Protein AF-A0A7W2YNS4-F1 (afdb_monomer_lite)

Foldseek 3Di:
DPDDPVVVVVVCCVVQPPDDDFDADVVVGHRVVVVVVVCCVVVVVPD

Radius of gyration: 13.03 Å; chains: 1; bounding box: 33×20×27 Å

pLDDT: mean 91.86, std 9.38, range [56.84, 97.56]

Sequence (47 aa):
VGASLEVMDRDTKKMRGDKKFIFSNMKTQQGLAEIIAFIEKEGMLNV

Structure (mmCIF, N/CA/C/O backbone):
data_AF-A0A7W2YNS4-F1
#
_entry.id   AF-A0A7W2YNS4-F1
#
loop_
_atom_site.group_PDB
_atom_site.id
_atom_site.type_symbol
_atom_site.label_atom_id
_atom_site.label_alt_id
_atom_site.label_comp_id
_atom_site.label_asym_id
_atom_site.label_entity_id
_atom_site.label_seq_id
_atom_site.pdbx_PDB_ins_code
_atom_site.Cartn_x
_atom_site.Cartn_y
_atom_site.Cartn_z
_atom_site.occupancy
_atom_site.B_iso_or_equiv
_atom_site.auth_seq_id
_atom_site.auth_comp_id
_atom_site.auth_asym_id
_atom_site.auth_atom_id
_atom_site.pdbx_PDB_model_num
ATOM 1 N N . VAL A 1 1 ? 12.066 8.599 -13.416 1.00 56.84 1 VAL A N 1
ATOM 2 C CA . VAL A 1 1 ? 12.979 7.864 -12.508 1.00 56.84 1 VAL A CA 1
ATOM 3 C C . VAL A 1 1 ? 13.169 6.460 -13.064 1.00 56.84 1 VAL A C 1
ATOM 5 O O . VAL A 1 1 ? 12.179 5.879 -13.480 1.00 56.84 1 VAL A O 1
ATOM 8 N N . GLY A 1 2 ? 14.406 5.965 -13.167 1.00 66.62 2 GLY A N 1
ATOM 9 C CA . GLY A 1 2 ? 14.746 4.672 -13.790 1.00 66.62 2 GLY A CA 1
ATOM 10 C C . GLY A 1 2 ? 15.009 3.551 -12.780 1.00 66.62 2 GLY A C 1
ATOM 11 O O . GLY A 1 2 ? 15.919 2.755 -12.978 1.00 66.62 2 GLY A O 1
ATOM 12 N N . ALA A 1 3 ? 14.290 3.539 -11.656 1.00 77.25 3 ALA A N 1
ATOM 13 C CA . ALA A 1 3 ? 14.464 2.507 -10.638 1.00 77.25 3 ALA A CA 1
ATOM 14 C C . ALA A 1 3 ? 13.859 1.178 -11.119 1.00 77.25 3 ALA A C 1
ATOM 16 O O . ALA A 1 3 ? 12.742 1.161 -11.638 1.00 77.25 3 ALA A O 1
ATOM 17 N N . SER A 1 4 ? 14.588 0.074 -10.940 1.00 89.44 4 SER A N 1
ATOM 18 C CA . SER A 1 4 ? 14.066 -1.266 -11.228 1.00 89.44 4 SER A CA 1
ATOM 19 C C . SER A 1 4 ? 13.087 -1.690 -10.133 1.00 89.44 4 SER A C 1
ATOM 21 O O . SER A 1 4 ? 13.464 -1.823 -8.966 1.00 89.44 4 SER A O 1
ATOM 23 N N . LEU A 1 5 ? 11.832 -1.928 -10.524 1.00 88.88 5 LEU A N 1
ATOM 24 C CA . LEU A 1 5 ? 10.779 -2.410 -9.626 1.00 88.88 5 LEU A CA 1
ATOM 25 C C . LEU A 1 5 ? 11.116 -3.780 -9.024 1.00 88.88 5 LEU A C 1
ATOM 27 O O . LEU A 1 5 ? 10.782 -4.046 -7.875 1.00 88.88 5 LEU A O 1
ATOM 31 N N . GLU A 1 6 ? 11.832 -4.623 -9.765 1.00 91.81 6 GLU A N 1
ATOM 32 C CA . GLU A 1 6 ? 12.241 -5.961 -9.323 1.00 91.81 6 GLU A CA 1
ATOM 33 C C . GLU A 1 6 ? 13.255 -5.888 -8.175 1.00 91.81 6 GLU A C 1
ATOM 35 O O . GLU A 1 6 ? 13.147 -6.617 -7.188 1.00 91.81 6 GLU A O 1
ATOM 40 N N . VAL A 1 7 ? 14.219 -4.963 -8.269 1.00 93.94 7 VAL A N 1
ATOM 41 C CA . VAL A 1 7 ? 15.196 -4.722 -7.197 1.00 93.94 7 VAL A CA 1
ATOM 42 C C . VAL A 1 7 ? 14.489 -4.179 -5.957 1.00 93.94 7 VAL A C 1
ATOM 44 O O . VAL A 1 7 ? 14.733 -4.660 -4.850 1.00 93.94 7 VAL A O 1
ATOM 47 N N . MET A 1 8 ? 13.561 -3.236 -6.143 1.00 93.44 8 MET A N 1
ATOM 48 C CA . MET A 1 8 ? 12.769 -2.679 -5.046 1.00 93.44 8 MET A CA 1
ATOM 49 C C . MET A 1 8 ? 11.907 -3.741 -4.352 1.00 93.44 8 MET A C 1
ATOM 51 O O . MET A 1 8 ? 11.832 -3.738 -3.125 1.00 93.44 8 MET A O 1
ATOM 55 N N . ASP A 1 9 ? 11.280 -4.657 -5.096 1.00 93.88 9 ASP A N 1
ATOM 56 C CA . ASP A 1 9 ? 10.457 -5.738 -4.534 1.00 93.88 9 ASP A CA 1
ATOM 57 C C . ASP A 1 9 ? 11.300 -6.697 -3.687 1.00 93.88 9 ASP A C 1
ATOM 59 O O . ASP A 1 9 ? 10.981 -6.959 -2.523 1.00 93.88 9 ASP A O 1
ATOM 63 N N . ARG A 1 10 ? 12.432 -7.155 -4.235 1.00 94.62 10 ARG A N 1
ATOM 64 C CA . ARG A 1 10 ? 13.369 -8.035 -3.530 1.00 94.62 10 ARG A CA 1
ATOM 65 C C . ARG A 1 10 ? 13.864 -7.405 -2.231 1.00 94.62 10 ARG A C 1
ATOM 67 O O . ARG A 1 10 ? 13.851 -8.054 -1.182 1.00 94.62 10 ARG A O 1
ATOM 74 N N . ASP A 1 11 ? 14.310 -6.155 -2.297 1.00 95.81 11 ASP A N 1
ATOM 75 C CA . ASP A 1 11 ? 14.884 -5.467 -1.144 1.00 95.81 11 ASP A CA 1
ATOM 76 C C . ASP A 1 11 ? 13.806 -5.181 -0.090 1.00 95.81 11 ASP A C 1
ATOM 78 O O . ASP A 1 11 ? 14.041 -5.371 1.104 1.00 95.81 11 ASP A O 1
ATOM 82 N N . THR A 1 12 ? 12.588 -4.840 -0.520 1.00 96.25 12 THR A N 1
ATOM 83 C CA . THR A 1 12 ? 11.446 -4.638 0.381 1.00 96.25 12 THR A CA 1
ATOM 84 C C . THR A 1 12 ? 11.083 -5.926 1.119 1.00 96.25 12 THR A C 1
ATOM 86 O O . THR A 1 12 ? 10.969 -5.901 2.345 1.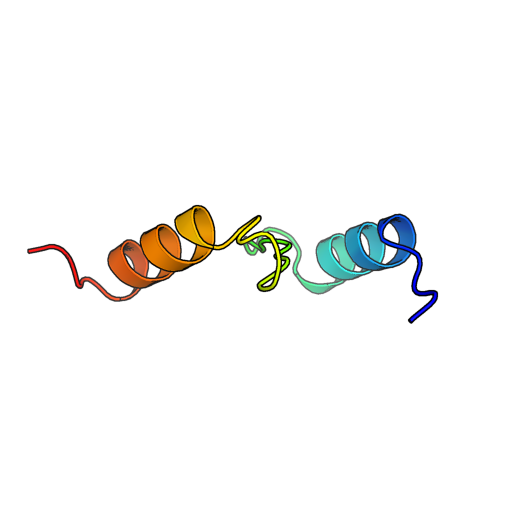00 96.25 12 THR A O 1
ATOM 89 N N . LYS A 1 13 ? 10.978 -7.064 0.418 1.00 94.25 13 LYS A N 1
ATOM 90 C CA . LYS A 1 13 ? 10.724 -8.381 1.032 1.00 94.25 13 LYS A CA 1
ATOM 91 C C . LYS A 1 13 ? 11.808 -8.756 2.041 1.00 94.25 13 LYS A C 1
ATOM 93 O O . LYS A 1 13 ? 11.497 -9.165 3.156 1.00 94.25 13 LYS A O 1
ATOM 98 N N . LYS A 1 14 ? 13.082 -8.551 1.687 1.00 96.38 14 LYS A N 1
ATOM 99 C CA . LYS A 1 14 ? 14.214 -8.839 2.579 1.00 96.38 14 LYS A CA 1
ATOM 100 C C . LYS A 1 14 ? 14.173 -8.000 3.859 1.00 96.38 14 LYS A C 1
ATOM 102 O O . LYS A 1 14 ? 14.426 -8.529 4.935 1.00 96.38 14 LYS A O 1
ATOM 107 N N . MET A 1 15 ? 13.880 -6.704 3.752 1.00 97.12 15 MET A N 1
ATOM 108 C CA . MET A 1 15 ? 13.937 -5.779 4.893 1.00 97.12 15 MET A CA 1
ATOM 109 C C . MET A 1 15 ? 12.698 -5.844 5.788 1.00 97.12 15 MET A C 1
ATOM 111 O O . MET A 1 15 ? 12.786 -5.588 6.987 1.00 97.12 15 MET A O 1
ATOM 115 N N . ARG A 1 16 ? 11.531 -6.161 5.220 1.00 96.38 16 ARG A N 1
ATOM 116 C CA . ARG A 1 16 ? 10.261 -6.182 5.956 1.00 96.38 16 ARG A CA 1
ATOM 117 C C . ARG A 1 16 ? 9.915 -7.544 6.550 1.00 96.38 16 ARG A C 1
ATOM 119 O O . ARG A 1 16 ? 9.073 -7.588 7.450 1.00 96.38 16 ARG A O 1
ATOM 126 N N . GLY A 1 17 ? 10.539 -8.623 6.071 1.00 95.12 17 GLY A N 1
ATOM 127 C CA . GLY A 1 17 ? 10.127 -9.984 6.409 1.00 95.12 17 GLY A CA 1
ATOM 128 C C . GLY A 1 17 ? 8.658 -10.186 6.041 1.00 95.12 17 GLY A C 1
ATOM 129 O O . GLY A 1 17 ? 8.231 -9.809 4.951 1.00 95.12 17 GLY A O 1
ATOM 130 N N . ASP A 1 18 ? 7.863 -10.675 6.989 1.00 93.38 18 ASP A N 1
ATOM 131 C CA . ASP A 1 18 ? 6.437 -10.967 6.777 1.00 93.38 18 ASP A CA 1
ATOM 132 C C . ASP A 1 18 ? 5.522 -9.731 6.874 1.00 93.38 18 ASP A C 1
ATOM 134 O O . ASP A 1 18 ? 4.299 -9.826 6.734 1.00 93.38 18 ASP A O 1
ATOM 138 N N . LYS A 1 19 ? 6.079 -8.536 7.126 1.00 93.38 19 LYS A N 1
ATOM 139 C CA . LYS A 1 19 ? 5.273 -7.312 7.220 1.00 93.38 19 LYS A CA 1
ATOM 140 C C . LYS A 1 19 ? 4.772 -6.890 5.841 1.00 93.38 19 LYS A C 1
ATOM 142 O O . LYS A 1 19 ? 5.552 -6.479 4.979 1.00 93.38 19 LYS A O 1
ATOM 147 N N . LYS A 1 20 ? 3.446 -6.871 5.694 1.00 90.69 20 LYS A N 1
ATOM 148 C CA . LYS A 1 20 ? 2.718 -6.436 4.489 1.00 90.69 20 LYS A CA 1
ATOM 149 C C . LYS A 1 20 ? 3.256 -5.119 3.919 1.00 90.69 20 LYS A C 1
ATOM 151 O O . LYS A 1 20 ? 3.586 -4.201 4.674 1.00 90.69 20 LYS A O 1
ATOM 156 N N . PHE A 1 21 ? 3.311 -5.017 2.596 1.00 94.75 21 PHE A N 1
ATOM 157 C CA . PHE A 1 21 ? 3.592 -3.786 1.859 1.00 94.75 21 PHE A CA 1
ATOM 158 C C . PHE A 1 21 ? 2.815 -3.779 0.542 1.00 94.75 21 PHE A C 1
ATOM 160 O O . PHE A 1 21 ? 2.419 -4.836 0.054 1.00 94.75 21 PHE A O 1
ATOM 167 N N . ILE A 1 22 ? 2.591 -2.587 -0.009 1.00 95.12 22 ILE A N 1
ATOM 168 C CA . ILE A 1 22 ? 1.827 -2.370 -1.240 1.00 95.12 22 ILE A CA 1
ATOM 169 C C . ILE A 1 22 ? 2.637 -1.422 -2.125 1.00 95.12 22 ILE A C 1
ATOM 171 O O . ILE A 1 22 ? 3.056 -0.358 -1.669 1.00 95.12 22 ILE A O 1
ATOM 175 N N . PHE A 1 23 ? 2.861 -1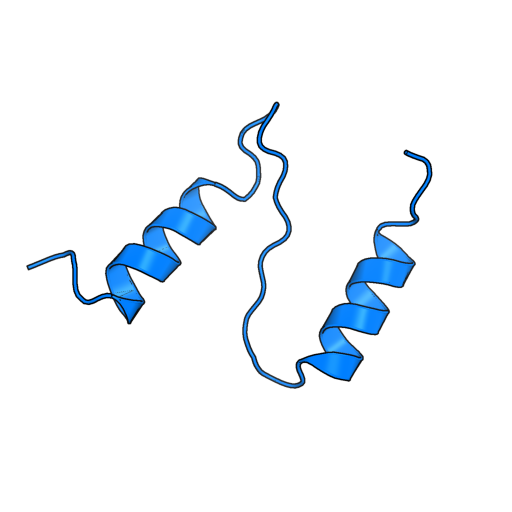.803 -3.383 1.00 94.31 23 PHE A N 1
ATOM 176 C CA . PHE A 1 23 ? 3.330 -0.871 -4.406 1.00 94.31 23 PHE A CA 1
ATOM 177 C C . PHE A 1 23 ? 2.161 -0.024 -4.896 1.00 94.31 23 PHE A C 1
ATOM 179 O O . PHE A 1 23 ? 1.077 -0.552 -5.134 1.00 94.31 23 PHE A O 1
ATOM 186 N N . SER A 1 24 ? 2.387 1.272 -5.094 1.00 95.25 24 SER A N 1
ATOM 187 C CA . SER A 1 24 ? 1.357 2.163 -5.618 1.00 95.25 24 SER A CA 1
ATOM 188 C C . SER A 1 24 ? 1.887 3.135 -6.662 1.00 95.25 24 SER A C 1
ATOM 190 O O . SER A 1 24 ? 3.068 3.486 -6.702 1.00 95.25 24 SER A O 1
ATOM 192 N N . ASN A 1 25 ? 0.977 3.583 -7.520 1.00 93.88 25 ASN A N 1
ATOM 193 C CA . ASN A 1 25 ? 1.189 4.674 -8.452 1.00 93.88 25 ASN A CA 1
ATOM 194 C C . ASN A 1 25 ? -0.000 5.628 -8.358 1.00 93.88 25 ASN A C 1
ATOM 196 O O . ASN A 1 25 ? -1.074 5.354 -8.883 1.00 93.88 25 ASN A O 1
ATOM 200 N N . MET A 1 26 ? 0.205 6.782 -7.727 1.00 93.88 26 MET A N 1
ATOM 201 C CA . MET A 1 26 ? -0.866 7.751 -7.479 1.00 93.88 26 MET A CA 1
ATOM 202 C C . MET A 1 26 ? -1.389 8.436 -8.748 1.00 93.88 26 MET A C 1
ATOM 204 O O . MET A 1 26 ? -2.509 8.935 -8.741 1.00 93.88 26 MET A O 1
ATOM 208 N N . LYS A 1 27 ? -0.621 8.449 -9.849 1.00 94.31 27 LYS A N 1
ATOM 209 C CA . LYS A 1 27 ? -1.096 9.018 -11.123 1.00 94.31 27 LYS A CA 1
ATOM 210 C C . LYS A 1 27 ? -2.143 8.128 -11.781 1.00 94.31 27 LYS A C 1
ATOM 212 O O . LYS A 1 27 ? -3.091 8.636 -12.364 1.00 94.31 27 LYS A O 1
ATOM 217 N N . THR A 1 28 ? -1.954 6.813 -11.698 1.00 96.50 28 THR A N 1
ATOM 218 C CA . THR A 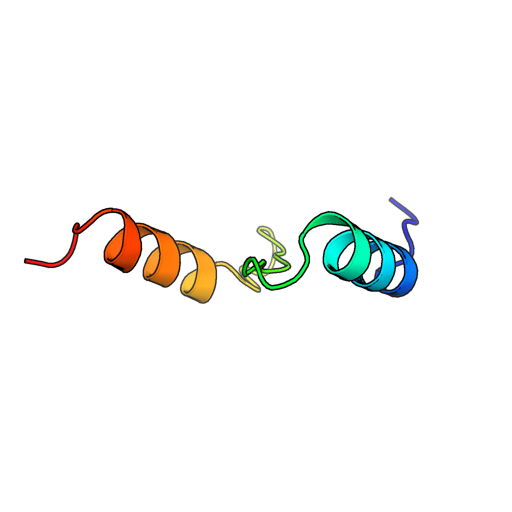1 28 ? -2.880 5.811 -12.249 1.00 96.50 28 THR A CA 1
ATOM 219 C C . THR A 1 28 ? -3.795 5.203 -11.188 1.00 96.50 28 THR A C 1
ATOM 221 O O . THR A 1 28 ? -4.618 4.358 -11.515 1.00 96.50 28 THR A O 1
ATOM 224 N N . GLN A 1 29 ? -3.644 5.621 -9.927 1.00 97.38 29 GLN A N 1
ATOM 225 C CA . GLN A 1 29 ? -4.344 5.108 -8.743 1.00 97.38 29 GLN A CA 1
ATOM 226 C C . GLN A 1 29 ? -4.125 3.609 -8.464 1.00 97.38 29 GLN A C 1
ATOM 228 O O . GLN A 1 29 ? -4.845 3.006 -7.672 1.00 97.38 29 GLN A O 1
ATOM 233 N N . GLN A 1 30 ? -3.097 2.996 -9.056 1.00 96.69 30 GLN A N 1
ATOM 234 C CA . GLN A 1 30 ? -2.726 1.616 -8.743 1.00 96.69 30 GLN A CA 1
ATOM 235 C C . GLN A 1 30 ? -2.275 1.519 -7.280 1.00 96.69 30 GLN A C 1
ATOM 237 O O . GLN A 1 30 ? -1.510 2.371 -6.828 1.00 96.69 30 GLN A O 1
ATOM 242 N N . GLY A 1 31 ? -2.716 0.499 -6.542 1.00 96.44 31 GLY A N 1
ATOM 243 C CA . GLY A 1 31 ? -2.349 0.318 -5.133 1.00 96.44 31 GLY A CA 1
ATOM 244 C C . GLY A 1 31 ? -3.164 1.173 -4.153 1.00 96.44 31 GLY A C 1
ATOM 245 O O . GLY A 1 31 ? -3.047 1.001 -2.941 1.00 96.44 31 GLY A O 1
ATOM 246 N N . LEU A 1 32 ? -3.948 2.142 -4.648 1.00 97.56 32 LEU A N 1
ATOM 247 C CA . LEU A 1 32 ? -4.634 3.115 -3.797 1.00 97.56 32 LEU A CA 1
ATOM 248 C C . LEU A 1 32 ? -5.749 2.463 -2.975 1.00 97.56 32 LEU A C 1
ATOM 250 O O . LEU A 1 32 ? -5.841 2.705 -1.774 1.00 97.56 32 LEU A O 1
ATOM 254 N N . ALA A 1 33 ? -6.563 1.614 -3.605 1.00 97.56 33 ALA A N 1
ATOM 255 C CA . ALA A 1 33 ? -7.651 0.916 -2.928 1.00 97.56 33 ALA A CA 1
ATOM 256 C C . ALA A 1 33 ? -7.126 -0.015 -1.823 1.00 97.56 33 ALA A C 1
ATOM 258 O O . ALA A 1 33 ? -7.681 -0.039 -0.726 1.00 97.56 33 ALA A O 1
ATOM 259 N N . GLU A 1 34 ? -6.019 -0.728 -2.066 1.00 97.56 34 GLU A N 1
ATOM 260 C CA . GLU A 1 34 ? -5.413 -1.594 -1.054 1.00 97.56 34 GLU A CA 1
ATOM 261 C C . GLU A 1 34 ? -4.845 -0.791 0.126 1.00 97.56 34 GLU A C 1
ATOM 263 O O . GLU A 1 34 ? -4.952 -1.229 1.272 1.00 97.56 34 GLU A O 1
ATOM 268 N N . ILE A 1 35 ? -4.262 0.387 -0.132 1.00 96.44 35 ILE A N 1
ATOM 269 C CA . ILE A 1 35 ? -3.757 1.280 0.923 1.00 96.44 35 ILE A CA 1
ATOM 270 C C . ILE A 1 35 ? -4.908 1.801 1.787 1.00 96.44 35 ILE A C 1
ATOM 272 O O . ILE A 1 35 ? -4.794 1.775 3.012 1.00 96.44 35 ILE A O 1
ATOM 276 N N . ILE A 1 36 ? -6.009 2.244 1.172 1.00 96.62 36 ILE A N 1
ATOM 277 C CA . ILE A 1 36 ? -7.199 2.714 1.896 1.00 96.62 36 ILE A CA 1
ATOM 278 C C . ILE A 1 36 ? -7.735 1.594 2.792 1.00 96.62 36 ILE A C 1
ATOM 280 O O . ILE A 1 36 ? -7.823 1.777 4.003 1.00 96.62 36 ILE A O 1
ATOM 284 N N . ALA A 1 37 ? -7.975 0.407 2.229 1.00 96.31 37 ALA A N 1
ATOM 285 C CA . ALA A 1 37 ? -8.487 -0.738 2.980 1.00 96.31 37 ALA A CA 1
ATOM 286 C C . ALA A 1 37 ? -7.554 -1.161 4.129 1.00 96.31 37 ALA A C 1
ATOM 288 O O . ALA A 1 37 ? -8.014 -1.562 5.200 1.00 96.31 37 ALA A O 1
ATOM 289 N N . PHE A 1 38 ? -6.234 -1.069 3.931 1.00 95.50 38 PHE A N 1
ATOM 290 C CA . PHE A 1 38 ? -5.258 -1.312 4.992 1.00 95.50 38 PHE A CA 1
ATOM 291 C C . PHE A 1 38 ? -5.403 -0.302 6.138 1.00 95.50 38 PHE A C 1
ATOM 293 O O . PHE A 1 38 ? -5.468 -0.711 7.295 1.00 95.50 38 PHE A O 1
ATOM 300 N N . ILE A 1 39 ? -5.477 0.996 5.829 1.00 95.38 39 ILE A N 1
ATOM 301 C CA . ILE A 1 39 ? -5.607 2.057 6.838 1.00 95.38 39 ILE A CA 1
ATOM 302 C C . ILE A 1 39 ? -6.934 1.932 7.584 1.00 95.38 39 ILE A C 1
ATOM 304 O O . ILE A 1 39 ? -6.948 2.024 8.806 1.00 95.38 39 ILE A O 1
ATOM 308 N N . GLU A 1 40 ? -8.035 1.686 6.878 1.00 96.38 40 GLU A N 1
ATOM 309 C CA . GLU A 1 40 ? -9.347 1.517 7.502 1.00 96.38 40 GLU A CA 1
ATOM 310 C C . GLU A 1 40 ? -9.369 0.339 8.479 1.00 96.38 40 GLU A C 1
ATOM 312 O O . GLU A 1 40 ? -9.871 0.465 9.596 1.00 96.38 40 GLU A O 1
ATOM 317 N N . LYS A 1 41 ? -8.786 -0.797 8.078 1.00 94.56 41 LYS A N 1
ATOM 318 C CA . LYS A 1 41 ? -8.728 -2.003 8.904 1.00 94.56 41 LYS A CA 1
ATOM 319 C C . LYS A 1 41 ? -7.821 -1.834 10.119 1.00 94.56 41 LYS A C 1
ATOM 321 O O . LYS A 1 41 ? -8.246 -2.104 11.238 1.00 94.56 41 LYS A O 1
ATOM 326 N N . GLU A 1 42 ? -6.569 -1.435 9.910 1.00 94.44 42 GLU A N 1
ATOM 327 C CA . GLU A 1 42 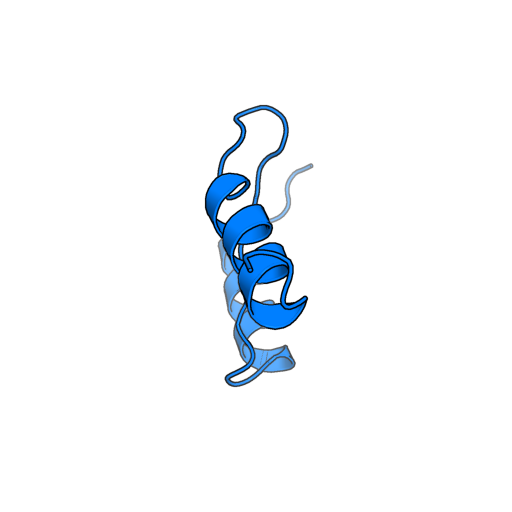? -5.581 -1.351 10.995 1.00 94.44 42 GLU A CA 1
ATOM 328 C C . GLU A 1 42 ? -5.804 -0.112 11.878 1.00 94.44 42 GLU A C 1
ATOM 330 O O . GLU A 1 42 ? -5.447 -0.117 13.053 1.00 94.44 42 GLU A O 1
ATOM 335 N N . GLY A 1 43 ? -6.422 0.936 11.328 1.00 95.81 43 GLY A N 1
ATOM 336 C CA . GLY A 1 43 ? -6.833 2.143 12.042 1.00 95.81 43 GLY A CA 1
ATOM 337 C C . GLY A 1 43 ? -8.223 2.063 12.676 1.00 95.81 43 GLY A C 1
ATOM 338 O O . GLY A 1 43 ? -8.635 3.033 13.302 1.00 95.81 43 GLY A O 1
ATOM 339 N N . MET 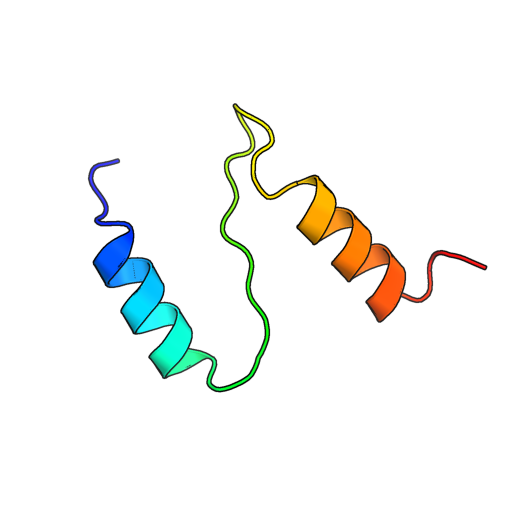A 1 44 ? -8.938 0.939 12.525 1.00 95.12 44 MET A N 1
ATOM 340 C CA . MET A 1 44 ? -10.288 0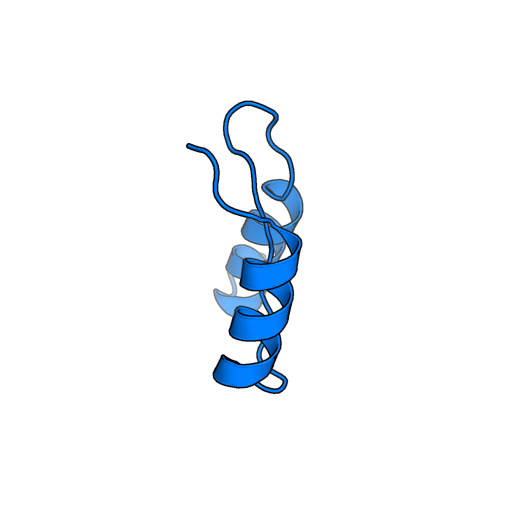.725 13.070 1.00 95.12 44 MET A CA 1
ATOM 341 C C . MET A 1 44 ? -11.294 1.823 12.663 1.00 95.12 44 MET A C 1
ATOM 343 O O . MET A 1 44 ? -12.088 2.281 13.481 1.00 95.12 44 MET A O 1
ATOM 347 N N . LEU A 1 45 ? -11.242 2.274 11.405 1.00 94.00 45 LEU A N 1
ATOM 348 C CA . LEU A 1 45 ? -12.042 3.408 10.910 1.00 94.00 45 LEU A CA 1
ATOM 349 C C . LEU A 1 45 ? -13.408 3.002 10.339 1.00 94.00 45 LEU A C 1
ATOM 351 O O . LEU A 1 45 ? -14.264 3.862 10.147 1.00 94.00 45 LEU A O 1
ATOM 355 N N . ASN A 1 46 ? -13.620 1.706 10.104 1.00 71.38 46 ASN A N 1
ATOM 356 C CA . ASN A 1 46 ? -14.911 1.154 9.705 1.00 71.38 46 ASN A CA 1
ATOM 357 C C . ASN A 1 46 ? -15.597 0.572 10.951 1.00 71.38 46 ASN A C 1
ATOM 359 O O . ASN A 1 46 ? -15.280 -0.548 11.360 1.00 71.38 46 ASN A O 1
ATOM 363 N N . VAL A 1 47 ? -16.482 1.367 11.561 1.00 58.94 47 VAL A N 1
ATOM 364 C CA . VAL A 1 47 ? -17.447 0.947 12.598 1.00 58.94 47 VAL A CA 1
ATOM 365 C C . VAL A 1 47 ? -18.747 0.462 11.976 1.00 58.94 47 VAL A C 1
ATOM 367 O O . VAL A 1 47 ? -19.199 1.094 10.995 1.00 58.94 47 VAL A O 1
#

Secondary structure (DSSP, 8-state):
----HHHHHHHHHHHHTT------BTTTTBTHHHHHHHHHHHTT---